Protein AF-A0A819KH17-F1 (afdb_monomer_lite)

Structure (mmCIF, N/CA/C/O backbone):
data_AF-A0A819KH17-F1
#
_entry.id   AF-A0A819KH17-F1
#
loop_
_atom_site.group_PDB
_atom_site.id
_atom_site.type_symbol
_atom_site.label_atom_id
_atom_site.label_alt_id
_atom_site.label_comp_id
_atom_site.label_asym_id
_atom_site.label_entity_id
_atom_site.label_seq_id
_atom_site.pdbx_PDB_ins_code
_atom_site.Cartn_x
_atom_site.Cartn_y
_atom_site.Cartn_z
_atom_site.occupancy
_atom_site.B_iso_or_equiv
_atom_site.auth_seq_id
_atom_site.auth_comp_id
_atom_site.auth_asym_id
_atom_site.auth_atom_id
_atom_site.pdbx_PDB_model_num
ATOM 1 N N . MET A 1 1 ? -6.397 -32.181 -34.267 1.00 46.41 1 MET A N 1
ATOM 2 C CA . MET A 1 1 ? -5.507 -32.108 -33.094 1.00 46.41 1 MET A CA 1
ATOM 3 C C . MET A 1 1 ? -4.176 -31.540 -33.545 1.00 46.41 1 MET A C 1
ATOM 5 O O . MET A 1 1 ? -3.410 -32.291 -34.118 1.00 46.41 1 MET A O 1
ATOM 9 N N . THR A 1 2 ? -3.923 -30.253 -33.321 1.00 39.16 2 THR A N 1
ATOM 10 C CA . THR A 1 2 ? -2.568 -29.689 -33.200 1.00 39.16 2 THR A CA 1
ATOM 11 C C . THR A 1 2 ? -2.681 -28.401 -32.395 1.00 39.16 2 THR A C 1
ATOM 13 O O . THR A 1 2 ? -3.554 -27.569 -32.638 1.00 39.16 2 THR A O 1
ATOM 16 N N . SER A 1 3 ? -1.857 -28.326 -31.362 1.00 41.56 3 SER A N 1
ATOM 17 C CA . SER A 1 3 ? -1.897 -27.366 -30.269 1.00 41.56 3 SER A CA 1
ATOM 18 C C . SER A 1 3 ? -1.073 -26.114 -30.584 1.00 41.56 3 SER A C 1
ATOM 20 O O . SER A 1 3 ? -0.076 -26.210 -31.285 1.00 41.56 3 SER A O 1
ATOM 22 N N . LYS A 1 4 ? -1.530 -24.984 -30.022 1.00 55.12 4 LYS A N 1
ATOM 23 C CA . LYS A 1 4 ? -0.835 -23.742 -29.619 1.00 55.12 4 LYS A CA 1
ATOM 24 C C . LYS A 1 4 ? 0.625 -23.562 -30.049 1.00 55.12 4 LYS A C 1
ATOM 26 O O . LYS A 1 4 ? 1.427 -24.343 -29.570 1.00 55.12 4 LYS A O 1
ATOM 31 N N . GLU A 1 5 ? 0.937 -22.406 -30.653 1.00 43.12 5 GLU A N 1
ATOM 32 C CA . GLU A 1 5 ? 2.028 -21.493 -30.239 1.00 43.12 5 GLU A CA 1
ATOM 33 C C . GLU A 1 5 ? 1.622 -20.044 -30.597 1.00 43.12 5 GLU A C 1
ATOM 35 O O . GLU A 1 5 ? 1.640 -19.653 -31.761 1.00 43.12 5 GLU A O 1
ATOM 40 N N . ASN A 1 6 ? 1.183 -19.248 -29.611 1.00 45.53 6 ASN A N 1
ATOM 41 C CA . ASN A 1 6 ? 0.982 -17.804 -29.795 1.00 45.53 6 ASN A CA 1
ATOM 42 C C . ASN A 1 6 ? 2.355 -17.133 -29.706 1.00 45.53 6 ASN A C 1
ATOM 44 O O . ASN A 1 6 ? 2.822 -16.804 -28.617 1.00 45.53 6 ASN A O 1
ATOM 48 N N . ILE A 1 7 ? 3.003 -16.988 -30.858 1.00 49.34 7 ILE A N 1
ATOM 49 C CA . ILE A 1 7 ? 4.280 -16.298 -31.012 1.00 49.34 7 ILE A CA 1
ATOM 50 C C . ILE A 1 7 ? 3.987 -14.797 -31.041 1.00 49.34 7 ILE A C 1
ATOM 52 O O . ILE A 1 7 ? 3.371 -14.279 -31.972 1.00 49.34 7 ILE A O 1
ATOM 56 N N . CYS A 1 8 ? 4.384 -14.101 -29.980 1.00 46.38 8 CYS A N 1
ATOM 57 C CA . CYS A 1 8 ? 4.361 -12.649 -29.900 1.00 46.38 8 CYS A CA 1
ATOM 58 C C . CYS A 1 8 ? 5.535 -12.056 -30.692 1.00 46.38 8 CYS A C 1
ATOM 60 O O . CYS A 1 8 ? 6.452 -11.507 -30.098 1.00 46.38 8 CYS A O 1
ATOM 62 N N . ASP A 1 9 ? 5.497 -12.162 -32.019 1.00 44.91 9 ASP A N 1
ATOM 63 C CA . ASP A 1 9 ? 6.446 -11.491 -32.909 1.00 44.91 9 ASP A CA 1
ATOM 64 C C . ASP A 1 9 ? 5.692 -10.863 -34.085 1.00 44.91 9 ASP A C 1
ATOM 66 O O . ASP A 1 9 ? 5.524 -11.464 -35.144 1.00 44.91 9 ASP A O 1
ATOM 70 N N . THR A 1 10 ? 5.247 -9.620 -33.918 1.00 51.44 10 THR A N 1
ATOM 71 C CA . THR A 1 10 ? 4.961 -8.747 -35.060 1.00 51.44 10 THR A CA 1
ATOM 72 C C . THR A 1 10 ? 5.608 -7.401 -34.803 1.00 51.44 10 THR A C 1
ATOM 74 O O . THR A 1 10 ? 5.000 -6.545 -34.176 1.00 51.44 10 THR A O 1
ATOM 77 N N . ASP A 1 11 ? 6.869 -7.285 -35.220 1.00 41.97 11 ASP A N 1
ATOM 78 C CA . ASP A 1 11 ? 7.417 -6.107 -35.902 1.00 41.97 11 ASP A CA 1
ATOM 79 C C . ASP A 1 11 ? 8.821 -6.445 -36.427 1.00 41.97 11 ASP A C 1
ATOM 81 O O . ASP A 1 11 ? 9.847 -6.249 -35.775 1.00 41.97 11 ASP A O 1
ATOM 85 N N . LEU A 1 12 ? 8.866 -7.002 -37.641 1.00 51.09 12 LEU A N 1
ATOM 86 C CA . LEU A 1 12 ? 10.106 -7.259 -38.367 1.00 51.09 12 LEU A CA 1
ATOM 87 C C . LEU A 1 12 ? 10.471 -6.016 -39.198 1.00 51.09 12 LEU A C 1
ATOM 89 O O . LEU A 1 12 ? 10.200 -5.950 -40.395 1.00 51.09 12 LEU A O 1
ATOM 93 N N . SER A 1 13 ? 11.100 -5.025 -38.562 1.00 39.84 13 SER A N 1
ATOM 94 C CA . SER A 1 13 ? 11.816 -3.946 -39.256 1.00 39.84 13 SER A CA 1
ATOM 95 C C . SER A 1 13 ? 13.317 -4.246 -39.262 1.00 39.84 13 SER A C 1
ATOM 97 O O . SER A 1 13 ? 14.003 -4.137 -38.251 1.00 39.84 13 SER A O 1
ATOM 99 N N . ALA A 1 14 ? 13.779 -4.665 -40.437 1.00 46.38 14 ALA A N 1
ATOM 100 C CA . ALA A 1 14 ? 15.141 -4.872 -40.925 1.00 46.38 14 ALA A CA 1
ATOM 101 C C . ALA A 1 14 ? 16.350 -4.451 -40.042 1.00 46.38 14 ALA A C 1
ATOM 103 O O . ALA A 1 14 ? 16.608 -3.279 -39.790 1.00 46.38 14 ALA A O 1
ATOM 1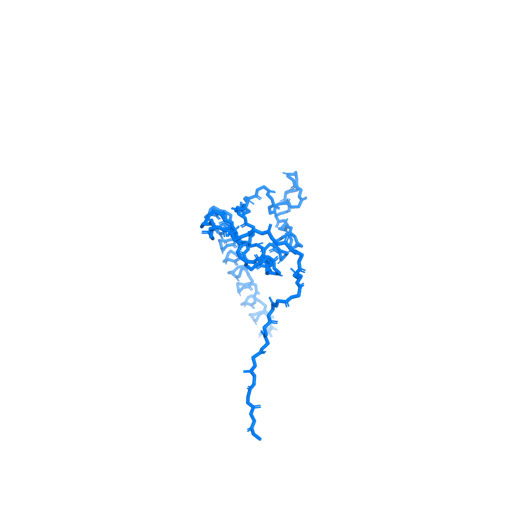04 N N . THR A 1 15 ? 17.206 -5.454 -39.802 1.00 44.81 15 THR A N 1
ATOM 105 C CA . THR A 1 15 ? 18.682 -5.387 -39.721 1.00 44.81 15 THR A CA 1
ATOM 106 C C . THR A 1 15 ? 19.324 -4.692 -38.514 1.00 44.81 15 THR A C 1
ATOM 108 O O . THR A 1 15 ? 19.830 -3.581 -38.592 1.00 44.81 15 THR A O 1
ATOM 111 N N . THR A 1 16 ? 19.477 -5.433 -37.417 1.00 45.91 16 THR A N 1
ATOM 112 C CA . THR A 1 16 ? 20.782 -5.783 -36.813 1.00 45.91 16 THR A CA 1
ATOM 113 C C . THR A 1 16 ? 20.526 -6.735 -35.652 1.00 45.91 16 THR A C 1
ATOM 115 O O . THR A 1 16 ? 19.672 -6.502 -34.804 1.00 45.91 16 THR A O 1
ATOM 118 N N . LYS A 1 17 ? 21.269 -7.841 -35.615 1.00 56.00 17 LYS A N 1
ATOM 119 C CA . LYS A 1 17 ? 21.295 -8.796 -34.506 1.00 56.00 17 LYS A CA 1
ATOM 120 C C . LYS A 1 17 ? 21.913 -8.096 -33.287 1.00 56.00 17 LYS A C 1
ATOM 122 O O . LYS A 1 17 ? 23.108 -8.240 -33.029 1.00 56.00 17 LYS A O 1
ATOM 127 N N . LEU A 1 18 ? 21.137 -7.270 -32.589 1.00 56.19 18 LEU A N 1
ATOM 128 C CA . LEU A 1 18 ? 21.524 -6.712 -31.301 1.00 56.19 18 LEU A CA 1
ATOM 129 C C . LEU A 1 18 ? 21.695 -7.904 -30.366 1.00 56.19 18 LEU A C 1
ATOM 131 O O . LEU A 1 18 ? 20.724 -8.559 -30.004 1.00 56.19 18 LEU A O 1
ATOM 135 N N . LYS A 1 19 ? 22.957 -8.230 -30.056 1.00 61.12 19 LYS A N 1
ATOM 136 C CA . LYS A 1 19 ? 23.345 -9.112 -28.949 1.00 61.12 19 LYS A CA 1
ATOM 137 C C . LYS A 1 19 ? 22.367 -8.845 -27.813 1.00 61.12 19 LYS A C 1
ATOM 139 O O . LYS A 1 19 ? 22.363 -7.710 -27.348 1.00 61.12 19 LYS A O 1
ATOM 144 N N . ASN A 1 20 ? 21.534 -9.822 -27.447 1.00 59.28 20 ASN A N 1
ATOM 145 C CA . ASN A 1 20 ? 20.493 -9.664 -26.434 1.00 59.28 20 ASN A CA 1
ATOM 146 C C . ASN A 1 20 ? 21.123 -9.028 -25.191 1.00 59.28 20 ASN A C 1
ATOM 148 O O . ASN A 1 20 ? 21.810 -9.693 -24.415 1.00 59.28 20 ASN A O 1
ATOM 152 N N . SER A 1 21 ? 20.976 -7.712 -25.068 1.00 64.00 21 SER A N 1
ATOM 153 C CA . SER A 1 21 ? 21.520 -6.963 -23.955 1.00 64.00 21 SER A CA 1
ATOM 154 C C . SER A 1 21 ? 20.658 -7.355 -22.776 1.00 64.00 21 SER A C 1
ATOM 156 O O . SER A 1 21 ? 19.470 -7.053 -22.759 1.00 64.00 21 SER A O 1
ATOM 158 N N . THR A 1 22 ? 21.232 -8.024 -21.779 1.00 69.62 22 THR A N 1
ATOM 159 C CA . THR A 1 22 ? 20.517 -8.363 -20.538 1.00 69.62 22 THR A CA 1
ATOM 160 C C . THR A 1 22 ? 20.081 -7.126 -19.750 1.00 69.62 22 THR A C 1
ATOM 162 O O . THR A 1 22 ? 19.399 -7.256 -18.740 1.00 69.62 22 THR A O 1
ATOM 165 N N . LYS A 1 23 ? 20.463 -5.925 -20.204 1.00 74.38 23 LYS A N 1
ATOM 166 C CA . LYS A 1 23 ? 20.002 -4.652 -19.653 1.00 74.38 23 LYS A CA 1
ATOM 167 C C . LYS A 1 23 ? 18.586 -4.286 -20.098 1.00 74.38 23 LYS A C 1
ATOM 169 O O . LYS A 1 23 ? 17.954 -3.486 -19.421 1.00 74.38 23 LYS A O 1
ATOM 174 N N . GLU A 1 24 ? 18.100 -4.823 -21.217 1.00 82.38 24 GLU A N 1
ATOM 175 C CA . GLU A 1 24 ? 16.803 -4.443 -21.781 1.00 82.38 24 GLU A CA 1
ATOM 176 C C . GLU A 1 24 ? 15.778 -5.567 -21.658 1.00 82.38 24 GLU A C 1
ATOM 178 O O . GLU A 1 24 ? 16.043 -6.735 -21.952 1.00 82.38 24 GLU A O 1
ATOM 183 N N . ARG A 1 25 ? 14.570 -5.197 -21.232 1.00 84.62 25 ARG A N 1
ATOM 184 C CA . ARG A 1 25 ? 13.451 -6.124 -21.095 1.00 84.62 25 ARG A CA 1
ATOM 185 C C . ARG A 1 25 ? 12.952 -6.567 -22.473 1.00 84.62 25 ARG A C 1
ATOM 187 O O . ARG A 1 25 ? 12.596 -5.741 -23.312 1.00 84.62 25 ARG A O 1
ATOM 194 N N . VAL A 1 26 ? 12.876 -7.883 -22.671 1.00 87.94 26 VAL A N 1
ATOM 195 C CA . VAL A 1 26 ? 12.409 -8.505 -23.923 1.00 87.94 26 VAL 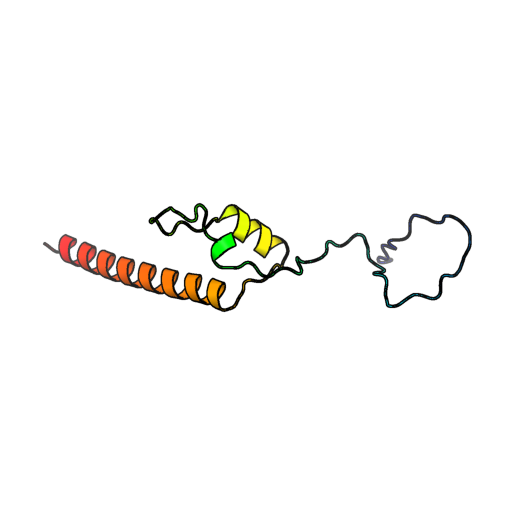A CA 1
ATOM 196 C C . VAL A 1 26 ? 10.886 -8.387 -24.066 1.00 87.94 26 VAL A C 1
ATOM 198 O O . VAL A 1 26 ? 10.387 -7.927 -25.088 1.00 87.94 26 VAL A O 1
ATOM 201 N N . CYS A 1 27 ? 10.134 -8.732 -23.018 1.00 84.75 27 CYS A N 1
ATOM 202 C CA . CYS A 1 27 ? 8.670 -8.689 -23.032 1.00 84.75 27 CYS A CA 1
ATOM 203 C C . CYS A 1 27 ? 8.154 -7.309 -22.606 1.00 84.75 27 CYS A C 1
ATOM 205 O O . CYS A 1 27 ? 7.862 -7.093 -21.427 1.00 84.75 27 CYS A O 1
ATOM 207 N N . LYS A 1 28 ? 8.049 -6.384 -23.565 1.00 86.25 28 LYS A N 1
ATOM 208 C CA . LYS A 1 28 ? 7.600 -4.995 -23.342 1.00 86.25 28 LYS A CA 1
ATOM 209 C C . LYS A 1 28 ? 6.080 -4.839 -23.195 1.00 86.25 28 LYS A C 1
ATOM 211 O O . LYS A 1 28 ? 5.618 -3.792 -22.765 1.00 86.25 28 LYS A O 1
ATOM 216 N N . THR A 1 29 ? 5.304 -5.862 -23.549 1.00 91.62 29 THR A N 1
ATOM 217 C CA . THR A 1 29 ? 3.830 -5.842 -23.495 1.00 91.62 29 THR A CA 1
ATOM 218 C C . THR A 1 29 ? 3.268 -6.004 -22.085 1.00 91.62 29 THR A C 1
ATOM 220 O O . THR A 1 29 ? 2.116 -5.659 -21.840 1.00 91.62 29 THR A O 1
ATOM 223 N N . VAL A 1 30 ? 4.065 -6.538 -21.159 1.00 90.25 30 VAL A N 1
ATOM 224 C CA . VAL A 1 30 ? 3.665 -6.745 -19.767 1.00 90.25 30 VAL A CA 1
ATOM 225 C C . VAL A 1 30 ? 4.074 -5.523 -18.955 1.00 90.25 30 VAL A C 1
ATOM 227 O O . VAL A 1 30 ? 5.247 -5.147 -18.962 1.00 90.25 30 VAL A O 1
ATOM 230 N N . SER A 1 31 ? 3.119 -4.938 -18.236 1.00 89.94 31 SER A N 1
ATOM 231 C CA . SER A 1 31 ? 3.350 -3.782 -17.373 1.00 89.94 31 SER A CA 1
ATOM 232 C C . SER A 1 31 ? 4.396 -4.064 -16.293 1.00 89.94 31 SER A C 1
ATOM 234 O O . SER A 1 31 ? 4.553 -5.191 -15.816 1.00 89.94 31 SER A O 1
ATOM 236 N N . GLU A 1 32 ? 5.141 -3.025 -15.927 1.00 91.69 32 GLU A N 1
ATOM 237 C CA . GLU A 1 32 ? 6.088 -3.079 -14.819 1.00 91.69 32 GLU A CA 1
ATOM 238 C C . GLU A 1 32 ? 5.378 -2.828 -13.493 1.00 91.69 32 GLU A C 1
ATOM 240 O O . GLU A 1 32 ? 4.571 -1.896 -13.413 1.00 91.69 32 GLU A O 1
ATOM 245 N N . PRO A 1 33 ? 5.675 -3.626 -12.453 1.00 94.62 33 PRO A N 1
ATOM 246 C CA . PRO A 1 33 ? 5.225 -3.289 -11.119 1.00 94.62 33 PRO A CA 1
ATOM 247 C C . PRO A 1 33 ? 5.885 -1.973 -10.671 1.00 94.62 33 PRO A C 1
ATOM 249 O O . PRO A 1 33 ? 7.038 -1.705 -11.032 1.00 94.62 33 PRO A O 1
ATOM 252 N N . PRO A 1 34 ? 5.198 -1.142 -9.870 1.00 95.62 34 PRO A N 1
ATOM 253 C CA . PRO A 1 34 ? 5.772 0.072 -9.318 1.00 95.62 34 PRO A CA 1
ATOM 254 C C . PRO A 1 34 ? 7.023 -0.237 -8.490 1.00 95.62 34 PRO A C 1
ATOM 256 O O . PRO A 1 34 ? 6.979 -1.020 -7.542 1.00 95.62 34 PRO A O 1
ATOM 259 N N . ALA A 1 35 ? 8.137 0.421 -8.814 1.00 94.94 35 ALA A N 1
ATOM 260 C CA . ALA A 1 35 ? 9.365 0.324 -8.023 1.00 94.94 35 ALA A CA 1
ATOM 261 C C . ALA A 1 35 ? 9.254 1.055 -6.670 1.00 94.94 35 ALA A C 1
ATOM 263 O O . ALA A 1 35 ? 9.979 0.745 -5.728 1.00 94.94 35 ALA A O 1
ATOM 264 N N . HIS A 1 36 ? 8.352 2.035 -6.583 1.00 95.31 36 HIS A N 1
ATOM 265 C CA . HIS A 1 36 ? 8.123 2.830 -5.385 1.00 95.31 36 HIS A CA 1
ATOM 266 C C . HIS A 1 36 ? 7.304 2.058 -4.346 1.00 95.31 36 HIS A C 1
ATOM 268 O O . HIS A 1 36 ? 6.290 1.435 -4.672 1.00 95.31 36 HIS A O 1
ATOM 274 N N . HIS A 1 37 ? 7.717 2.141 -3.083 1.00 96.94 37 HIS A N 1
ATOM 275 C CA . HIS A 1 37 ? 6.934 1.630 -1.968 1.00 96.94 37 HIS A CA 1
ATOM 276 C C . HIS A 1 37 ? 6.063 2.755 -1.413 1.00 96.94 37 HIS A C 1
ATOM 278 O O . HIS A 1 37 ? 6.604 3.780 -1.026 1.00 96.94 37 HIS A O 1
ATOM 284 N N . LEU A 1 38 ? 4.743 2.567 -1.352 1.00 94.88 38 LEU A N 1
ATOM 285 C CA . LEU A 1 38 ? 3.853 3.574 -0.769 1.00 94.88 38 LEU A CA 1
ATOM 286 C C . LEU A 1 38 ? 4.167 3.782 0.713 1.00 94.88 38 LEU A C 1
ATOM 288 O O . LEU A 1 38 ? 4.204 2.818 1.492 1.00 94.88 38 LEU A O 1
ATOM 292 N N . ASP A 1 39 ? 4.337 5.045 1.079 1.00 94.38 39 ASP A N 1
ATOM 293 C CA . ASP A 1 39 ? 4.605 5.494 2.434 1.00 94.38 39 ASP A CA 1
ATOM 294 C C . ASP A 1 39 ? 3.336 5.949 3.156 1.00 94.38 39 ASP A C 1
ATOM 296 O O . ASP A 1 39 ? 2.235 5.990 2.606 1.00 94.38 39 ASP A O 1
ATOM 300 N N . ILE A 1 40 ? 3.475 6.266 4.445 1.00 90.19 40 ILE A N 1
ATOM 301 C CA . ILE A 1 40 ? 2.352 6.737 5.265 1.00 90.19 40 ILE A CA 1
ATOM 302 C C . ILE A 1 40 ? 1.747 8.008 4.661 1.00 90.19 40 ILE A C 1
ATOM 304 O O . ILE A 1 40 ? 0.528 8.133 4.628 1.00 90.19 40 ILE A O 1
ATOM 308 N N . GLU A 1 41 ? 2.580 8.921 4.165 1.00 89.12 41 GLU A N 1
ATOM 309 C CA . GLU A 1 41 ? 2.133 10.188 3.580 1.00 89.12 41 GLU A CA 1
ATOM 310 C C . GLU A 1 41 ? 1.266 9.968 2.335 1.00 89.12 41 GLU A C 1
ATOM 312 O O . GLU A 1 41 ? 0.202 10.574 2.231 1.00 89.12 41 GLU A O 1
ATOM 317 N N . ASP A 1 42 ? 1.643 9.027 1.463 1.00 88.44 42 ASP A N 1
ATOM 318 C CA . ASP A 1 42 ? 0.870 8.691 0.259 1.00 88.44 42 ASP A CA 1
ATOM 319 C C . ASP A 1 42 ? -0.502 8.084 0.586 1.00 88.44 42 ASP A C 1
ATOM 321 O O . ASP A 1 42 ? -1.462 8.187 -0.183 1.00 88.44 42 ASP A O 1
ATOM 325 N N . LEU A 1 43 ? -0.596 7.411 1.735 1.00 85.81 43 LEU A N 1
ATOM 326 C CA . LEU A 1 43 ? -1.821 6.772 2.195 1.00 85.81 43 LEU A CA 1
ATOM 327 C C . LEU A 1 43 ? -2.785 7.743 2.868 1.00 85.81 43 LEU A C 1
ATOM 329 O O . LEU A 1 43 ? -3.949 7.384 3.032 1.00 85.81 43 LEU A O 1
ATOM 333 N N . LEU A 1 44 ? -2.357 8.932 3.291 1.00 83.19 44 LEU A N 1
ATOM 334 C CA . LEU A 1 44 ? -3.253 9.907 3.909 1.00 83.19 44 LEU A CA 1
ATOM 335 C C . LEU A 1 44 ? -3.910 10.764 2.823 1.00 83.19 44 LEU A C 1
ATOM 337 O O . LEU A 1 44 ? -3.235 11.445 2.061 1.00 83.19 44 LEU A O 1
ATOM 341 N N . SER A 1 45 ? -5.247 10.779 2.770 1.00 73.94 45 SER A N 1
ATOM 342 C CA . SER A 1 45 ? -5.973 11.615 1.798 1.00 73.94 45 SER A CA 1
ATOM 343 C C . SER A 1 45 ? -5.717 13.113 1.984 1.00 73.94 45 SER A C 1
ATOM 345 O O . SER A 1 45 ? -5.734 13.851 1.008 1.00 73.94 45 SER A O 1
ATOM 347 N N . ASN A 1 46 ? -5.490 13.555 3.223 1.00 73.00 46 ASN A N 1
ATOM 348 C CA . ASN A 1 46 ? -5.114 14.924 3.559 1.00 73.00 46 ASN A CA 1
ATOM 349 C C . ASN A 1 46 ? -4.120 14.890 4.732 1.00 73.00 46 ASN A C 1
ATOM 351 O O . ASN A 1 46 ? -4.449 14.311 5.770 1.00 73.00 46 ASN A O 1
ATOM 355 N N . PRO A 1 47 ? -2.958 15.562 4.639 1.00 64.50 47 PRO A N 1
ATOM 356 C CA . PRO A 1 47 ? -1.983 15.629 5.734 1.00 64.50 47 PRO A CA 1
ATOM 357 C C . PRO A 1 47 ? -2.532 16.303 7.001 1.00 64.50 47 PRO A C 1
ATOM 359 O O . PRO A 1 47 ? -2.012 16.107 8.095 1.00 64.50 47 PRO A O 1
ATOM 362 N N . SER A 1 48 ? -3.569 17.133 6.846 1.00 64.38 48 SER A N 1
ATOM 363 C CA . SER A 1 48 ? -4.183 17.923 7.920 1.00 64.38 48 SER A CA 1
ATOM 364 C C . SER A 1 48 ? -5.457 17.305 8.498 1.00 64.38 48 SER A C 1
ATOM 366 O O . SER A 1 48 ? -5.964 17.799 9.507 1.00 64.38 48 SER A O 1
ATOM 368 N N . ASP A 1 49 ? -5.993 16.247 7.883 1.00 58.34 49 ASP A N 1
ATOM 369 C CA . ASP A 1 49 ? -7.215 15.627 8.381 1.00 58.34 49 ASP A CA 1
ATOM 370 C C . ASP A 1 49 ? -6.897 14.750 9.591 1.00 58.34 49 ASP A C 1
ATOM 372 O O . ASP A 1 49 ? -6.305 13.680 9.498 1.00 58.34 49 ASP A O 1
ATOM 376 N N . SER A 1 50 ? -7.385 15.181 10.752 1.00 55.12 50 SER A N 1
ATOM 377 C CA . SER A 1 50 ? -7.381 14.416 12.008 1.00 55.12 50 SER A CA 1
ATOM 378 C C . SER A 1 50 ? -8.222 13.136 11.950 1.00 55.12 50 SER A C 1
ATOM 380 O O . SER A 1 50 ? -8.206 12.318 12.871 1.00 55.12 50 SER A O 1
ATOM 382 N N . LYS A 1 51 ? -8.995 12.964 10.876 1.00 61.75 51 LYS A N 1
ATOM 383 C CA . LYS A 1 51 ? -9.782 11.773 10.596 1.00 61.75 51 LYS A CA 1
ATOM 384 C C . LYS A 1 51 ? -8.903 10.878 9.732 1.00 61.75 51 LYS A C 1
ATOM 386 O O . LYS A 1 51 ? -8.793 11.150 8.545 1.00 61.75 51 LYS A O 1
ATOM 391 N N . ASP A 1 52 ? -8.306 9.849 10.341 1.00 63.44 52 ASP A N 1
ATOM 392 C CA . ASP A 1 52 ? -7.468 8.801 9.725 1.00 63.44 52 ASP A CA 1
ATOM 393 C C . ASP A 1 52 ? -8.188 8.075 8.566 1.00 63.44 52 ASP A C 1
ATOM 395 O O . ASP A 1 52 ? -8.571 6.907 8.653 1.00 63.44 52 ASP A O 1
ATOM 399 N N . LYS A 1 53 ? -8.449 8.786 7.473 1.00 72.25 53 LYS A N 1
ATOM 400 C CA . LYS A 1 53 ? -9.029 8.257 6.251 1.00 72.25 53 LYS A CA 1
ATOM 401 C C . LYS A 1 53 ? -7.877 7.933 5.320 1.00 72.25 53 LYS A C 1
ATOM 403 O O . LYS A 1 53 ? -7.222 8.827 4.789 1.00 72.25 53 LYS A O 1
ATOM 408 N N . SER A 1 54 ? -7.643 6.638 5.154 1.00 78.56 54 SER A N 1
ATOM 409 C CA . SER A 1 54 ? -6.735 6.141 4.134 1.00 78.56 54 SER A CA 1
ATOM 410 C C . SER A 1 54 ? -7.275 6.476 2.745 1.00 78.56 54 SER A C 1
ATOM 412 O O . SER A 1 54 ? -8.465 6.271 2.481 1.00 78.56 54 SER A O 1
ATOM 414 N N . ASN A 1 55 ? -6.397 6.907 1.850 1.00 86.81 55 ASN A N 1
ATOM 415 C CA . ASN A 1 55 ? -6.678 7.069 0.436 1.00 86.81 55 ASN A CA 1
ATOM 416 C C . ASN A 1 55 ? -6.814 5.686 -0.224 1.00 86.81 55 ASN A C 1
ATOM 418 O O . ASN A 1 55 ? -5.842 5.084 -0.682 1.00 86.81 55 ASN A O 1
ATOM 422 N N . LEU A 1 56 ? -8.038 5.152 -0.199 1.00 90.12 56 LEU A N 1
ATOM 423 C CA . LEU A 1 56 ? -8.346 3.807 -0.690 1.00 90.12 56 LEU A CA 1
ATOM 424 C C . LEU A 1 56 ? -8.133 3.669 -2.197 1.00 90.12 56 LEU A C 1
ATOM 426 O O . LEU A 1 56 ? -7.749 2.590 -2.641 1.00 90.12 56 LEU A O 1
ATOM 430 N N . ASP A 1 57 ? -8.340 4.737 -2.964 1.00 91.19 57 ASP A N 1
ATOM 431 C CA . ASP A 1 57 ? -8.197 4.704 -4.419 1.00 91.19 57 ASP A CA 1
ATOM 432 C C . ASP A 1 57 ? -6.727 4.496 -4.804 1.00 91.19 57 ASP A C 1
ATOM 434 O O . ASP A 1 57 ? -6.405 3.584 -5.568 1.00 91.19 57 ASP A O 1
ATOM 438 N N . VAL A 1 58 ? -5.822 5.258 -4.176 1.00 92.12 58 VAL A N 1
ATOM 439 C CA . VAL A 1 58 ? -4.368 5.118 -4.362 1.00 92.12 58 VAL A CA 1
ATOM 440 C C . VAL A 1 58 ? -3.890 3.737 -3.920 1.00 92.12 58 VAL A C 1
ATOM 442 O O . VAL A 1 58 ? -3.176 3.063 -4.663 1.00 92.12 58 VAL A O 1
ATOM 445 N N . LEU A 1 59 ? -4.318 3.277 -2.741 1.00 93.12 59 LEU A N 1
ATOM 446 C CA . LEU A 1 59 ? -3.922 1.967 -2.227 1.00 93.12 59 LEU A CA 1
ATOM 447 C C . LEU A 1 59 ? -4.401 0.825 -3.137 1.00 93.12 59 LEU A C 1
ATOM 449 O O . LEU A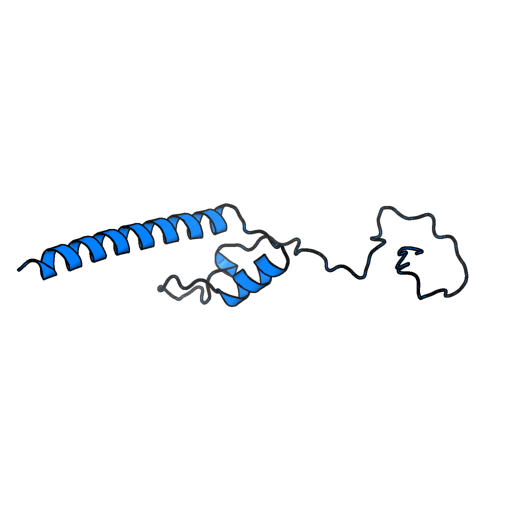 1 59 ? -3.644 -0.105 -3.409 1.00 93.12 59 LEU A O 1
ATOM 453 N N . THR A 1 60 ? -5.639 0.900 -3.631 1.00 94.56 60 THR A N 1
ATOM 454 C CA . THR A 1 60 ? -6.219 -0.126 -4.511 1.00 94.56 60 THR A CA 1
ATOM 455 C C . THR A 1 60 ? -5.485 -0.177 -5.841 1.00 94.56 60 THR A C 1
ATOM 457 O O . THR A 1 60 ? -5.096 -1.257 -6.284 1.00 94.56 60 THR A O 1
ATOM 460 N N . GLN A 1 61 ? -5.252 0.982 -6.459 1.00 95.00 61 GLN A N 1
ATOM 461 C CA . GLN A 1 61 ? -4.509 1.066 -7.711 1.00 95.00 61 GLN A CA 1
ATOM 4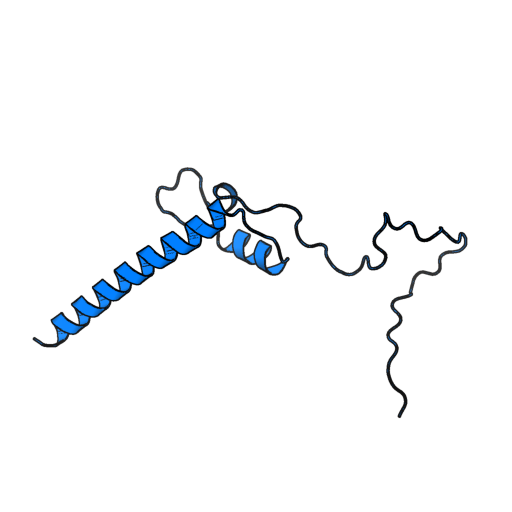62 C C . GLN A 1 61 ? -3.087 0.515 -7.557 1.00 95.00 61 GLN A C 1
ATOM 464 O O . GLN A 1 61 ? -2.620 -0.225 -8.420 1.00 95.00 61 GLN A O 1
ATOM 469 N N . HIS A 1 62 ? -2.409 0.834 -6.454 1.00 95.88 62 HIS A N 1
ATOM 470 C CA . HIS A 1 62 ? -1.042 0.376 -6.216 1.00 95.88 62 HIS A CA 1
ATOM 471 C C . HIS A 1 62 ? -0.962 -1.135 -6.008 1.00 95.88 62 HIS A C 1
ATOM 473 O O . HIS A 1 62 ? -0.123 -1.785 -6.623 1.00 95.88 62 HIS A O 1
ATOM 479 N N . ILE A 1 63 ? -1.868 -1.716 -5.213 1.00 95.62 63 ILE A N 1
ATOM 480 C CA . ILE A 1 63 ? -1.931 -3.173 -5.005 1.00 95.62 63 ILE A CA 1
ATOM 481 C C . ILE A 1 63 ? -2.284 -3.903 -6.308 1.00 95.62 63 ILE A C 1
ATOM 483 O O . ILE A 1 63 ? -1.724 -4.964 -6.575 1.00 95.62 63 ILE A O 1
ATOM 487 N N . LEU A 1 64 ? -3.175 -3.343 -7.135 1.00 96.50 64 LEU A N 1
ATOM 488 C CA . LEU A 1 64 ? -3.541 -3.922 -8.432 1.00 96.50 64 LEU A CA 1
ATOM 489 C C . LEU A 1 64 ? -2.333 -4.045 -9.371 1.00 96.50 64 LEU A C 1
ATOM 491 O O . LEU A 1 64 ? -2.237 -5.012 -10.121 1.00 96.50 64 LEU A O 1
ATOM 495 N N . LEU A 1 65 ? -1.412 -3.082 -9.310 1.00 95.81 65 LEU A N 1
ATOM 496 C CA . LEU A 1 65 ? -0.163 -3.084 -10.071 1.00 95.81 65 LEU A CA 1
ATOM 497 C C . LEU A 1 65 ? 0.970 -3.852 -9.366 1.00 95.81 65 LEU A C 1
ATOM 499 O O . LEU A 1 65 ? 2.126 -3.717 -9.751 1.00 95.81 65 LEU A O 1
ATOM 503 N N . GLU A 1 66 ? 0.663 -4.644 -8.334 1.00 96.25 66 GLU A N 1
ATOM 504 C CA . GLU A 1 66 ? 1.636 -5.396 -7.525 1.00 96.25 66 GLU A CA 1
ATOM 505 C C . GLU A 1 66 ? 2.643 -4.511 -6.760 1.00 96.25 66 GLU A C 1
ATOM 507 O O . GLU A 1 66 ? 3.712 -4.962 -6.336 1.00 96.25 66 GLU A O 1
ATOM 512 N N . GLY A 1 67 ? 2.299 -3.241 -6.552 1.00 95.69 67 GLY A N 1
ATOM 513 C CA . GLY A 1 67 ? 3.085 -2.297 -5.777 1.00 95.69 67 GLY A CA 1
ATOM 514 C C . GLY A 1 67 ? 3.125 -2.657 -4.289 1.00 95.69 67 GLY A C 1
ATOM 515 O O . GLY A 1 67 ? 2.191 -3.231 -3.722 1.00 95.69 67 GLY A O 1
ATOM 516 N N . ARG A 1 68 ? 4.235 -2.312 -3.629 1.00 96.81 68 ARG A N 1
ATOM 517 C CA . ARG A 1 68 ? 4.467 -2.609 -2.206 1.00 96.81 68 ARG A CA 1
ATOM 518 C C . ARG A 1 68 ? 4.282 -1.379 -1.328 1.00 96.81 68 ARG A C 1
ATOM 520 O O . ARG A 1 68 ? 4.306 -0.248 -1.803 1.00 96.81 68 ARG A O 1
ATOM 527 N N . LEU A 1 69 ? 4.107 -1.626 -0.037 1.00 96.56 69 LEU A N 1
ATOM 528 C CA . LEU A 1 69 ? 4.070 -0.615 1.017 1.00 96.56 69 LEU A CA 1
ATOM 529 C C . LEU A 1 69 ? 5.403 -0.634 1.764 1.00 96.56 69 LEU A C 1
ATOM 531 O O . LEU A 1 69 ? 6.074 -1.673 1.815 1.00 96.56 69 LEU A O 1
ATOM 535 N N . THR A 1 70 ? 5.769 0.470 2.404 1.00 97.25 70 THR A N 1
ATOM 536 C CA . THR A 1 70 ? 6.816 0.418 3.427 1.00 97.25 70 THR A CA 1
ATOM 537 C C . THR A 1 70 ? 6.327 -0.321 4.669 1.00 97.25 70 THR A C 1
ATOM 539 O O . THR A 1 70 ? 5.127 -0.425 4.938 1.00 97.25 70 THR A O 1
ATOM 542 N N . GLU A 1 71 ? 7.261 -0.886 5.439 1.00 96.69 71 GLU A N 1
ATOM 543 C CA . GLU A 1 71 ? 6.925 -1.671 6.634 1.00 96.69 71 GLU A CA 1
ATOM 544 C C . GLU A 1 71 ? 6.092 -0.852 7.628 1.00 96.69 71 GLU A C 1
ATOM 546 O O . GLU A 1 71 ? 5.110 -1.345 8.182 1.00 96.69 71 GLU A O 1
ATOM 551 N N . GLN A 1 72 ? 6.444 0.422 7.811 1.00 95.06 72 GLN A N 1
ATOM 552 C CA . GLN A 1 72 ? 5.738 1.330 8.712 1.00 95.06 72 GLN A CA 1
ATOM 553 C C . GLN A 1 72 ? 4.297 1.581 8.250 1.00 95.06 72 GLN A C 1
ATOM 555 O O . GLN A 1 72 ? 3.370 1.510 9.061 1.00 95.06 72 GLN A O 1
ATOM 560 N N . ALA A 1 73 ? 4.101 1.813 6.949 1.00 93.12 73 ALA A N 1
ATOM 561 C CA . ALA A 1 73 ? 2.788 1.981 6.341 1.00 93.12 73 ALA A CA 1
ATOM 562 C C . ALA A 1 73 ? 1.924 0.717 6.499 1.00 93.12 73 ALA A C 1
ATOM 564 O O . ALA A 1 73 ? 0.798 0.784 7.001 1.00 93.12 73 ALA A O 1
ATOM 565 N N . ALA A 1 74 ? 2.477 -0.455 6.173 1.00 95.12 74 ALA A N 1
ATOM 566 C CA . ALA A 1 74 ? 1.795 -1.738 6.327 1.00 95.12 74 ALA A CA 1
ATOM 567 C C . ALA A 1 74 ? 1.417 -2.019 7.791 1.00 95.12 74 ALA A C 1
ATOM 569 O O . ALA A 1 74 ? 0.276 -2.378 8.098 1.00 95.12 74 ALA A O 1
ATOM 570 N N . ARG A 1 75 ? 2.354 -1.793 8.717 1.00 95.56 75 ARG A N 1
ATOM 571 C CA . ARG A 1 75 ? 2.134 -1.961 10.155 1.00 95.56 75 ARG A CA 1
ATOM 572 C C . ARG A 1 75 ? 1.024 -1.046 10.665 1.00 95.56 75 ARG A C 1
ATOM 574 O O . ARG A 1 75 ? 0.162 -1.511 11.412 1.00 95.56 75 ARG A O 1
ATOM 581 N N . ARG A 1 76 ? 0.995 0.222 10.237 1.00 91.62 76 ARG A N 1
ATOM 582 C CA . ARG A 1 76 ? -0.057 1.180 10.614 1.00 91.62 76 ARG A CA 1
ATOM 583 C C . ARG A 1 76 ? -1.440 0.670 10.215 1.00 91.62 76 ARG A C 1
ATOM 585 O O . ARG A 1 76 ? -2.354 0.718 11.041 1.00 91.62 76 ARG A O 1
ATOM 592 N N . ILE A 1 77 ? -1.596 0.159 8.992 1.00 91.69 77 ILE A N 1
ATOM 593 C CA . ILE A 1 77 ? -2.867 -0.400 8.501 1.00 91.69 77 ILE A CA 1
ATOM 594 C C . ILE A 1 77 ? -3.313 -1.573 9.384 1.00 91.69 77 ILE A C 1
ATOM 596 O O . ILE A 1 77 ? -4.448 -1.585 9.863 1.00 91.69 77 ILE A O 1
ATOM 600 N N . ILE A 1 78 ? -2.416 -2.524 9.661 1.00 94.25 78 ILE A N 1
ATOM 601 C CA . ILE A 1 78 ? -2.722 -3.721 10.460 1.00 94.25 78 ILE A CA 1
ATOM 602 C C . ILE A 1 78 ? -3.116 -3.348 11.893 1.00 94.25 78 ILE A C 1
ATOM 604 O O . ILE A 1 78 ? -4.132 -3.819 12.409 1.00 94.25 78 ILE A O 1
ATOM 608 N N . GLU A 1 79 ? -2.341 -2.483 12.549 1.00 94.19 79 GLU A N 1
ATOM 609 C CA . GLU A 1 79 ? -2.625 -2.057 13.921 1.00 94.19 79 GLU A CA 1
ATOM 610 C C . GLU A 1 79 ? -3.935 -1.267 14.013 1.00 94.19 79 GLU A C 1
ATOM 612 O O . GLU A 1 79 ? -4.705 -1.450 14.960 1.00 94.19 79 GLU A O 1
ATOM 617 N N . THR A 1 80 ? -4.222 -0.427 13.018 1.00 90.31 80 THR A N 1
ATOM 618 C CA . THR A 1 80 ? -5.472 0.340 12.940 1.00 90.31 80 THR A CA 1
ATOM 619 C C . THR A 1 80 ? -6.669 -0.584 12.738 1.00 90.31 80 THR A C 1
ATOM 621 O O . THR A 1 80 ? -7.654 -0.483 13.471 1.00 90.31 80 THR A O 1
ATOM 624 N N . GLY A 1 81 ? -6.557 -1.551 11.823 1.00 89.94 81 GLY A N 1
ATOM 625 C CA . GLY A 1 81 ? -7.577 -2.574 11.597 1.00 89.94 81 GLY A CA 1
ATOM 626 C C . GLY A 1 81 ? -7.848 -3.409 12.849 1.00 89.94 81 GLY A C 1
ATOM 627 O O . GLY A 1 81 ? -9.004 -3.600 13.224 1.00 89.94 81 GLY A O 1
ATOM 628 N N . LYS A 1 82 ? -6.796 -3.823 13.568 1.00 94.88 82 LYS A N 1
ATOM 629 C CA . LYS A 1 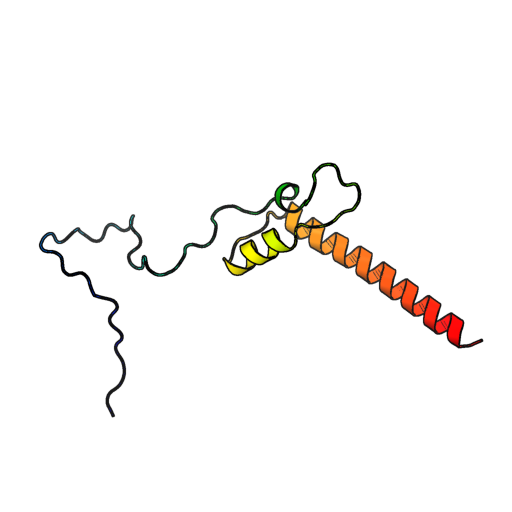82 ? -6.916 -4.561 14.836 1.00 94.88 82 LYS A CA 1
ATOM 630 C C . LYS A 1 82 ? -7.663 -3.757 15.902 1.00 94.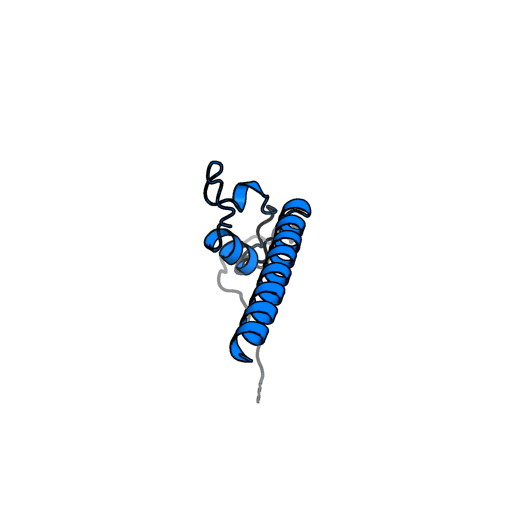88 82 LYS A C 1
ATOM 632 O O . LYS A 1 82 ? -8.565 -4.288 16.548 1.00 94.88 82 LYS A O 1
ATOM 637 N N . LYS A 1 83 ? -7.307 -2.479 16.084 1.00 91.19 83 LYS A N 1
ATOM 638 C CA . LYS A 1 83 ? -7.985 -1.579 17.034 1.00 91.19 83 LYS A CA 1
ATOM 639 C C . LYS A 1 83 ? -9.462 -1.416 16.682 1.00 91.19 83 LYS A C 1
ATOM 641 O O . LYS A 1 83 ? -10.313 -1.506 17.566 1.00 91.19 83 LYS A O 1
ATOM 646 N N . PHE A 1 84 ? -9.765 -1.214 15.399 1.00 88.50 84 PHE A N 1
ATOM 647 C CA . PHE A 1 84 ? -11.138 -1.078 14.923 1.00 88.50 84 PHE A CA 1
ATOM 648 C C . PHE A 1 84 ? -11.952 -2.358 15.145 1.00 88.50 84 PHE A C 1
ATOM 650 O O . PHE A 1 84 ? -13.052 -2.284 15.688 1.00 88.50 84 PHE A O 1
ATOM 657 N N . TYR A 1 85 ? -11.407 -3.526 14.797 1.00 89.38 85 TYR A N 1
ATOM 658 C CA . TYR A 1 85 ? -12.072 -4.816 14.994 1.00 89.38 85 TYR A CA 1
ATOM 659 C C . TYR A 1 85 ? -12.411 -5.066 16.469 1.00 89.38 85 TYR A C 1
ATOM 661 O O . TYR A 1 85 ? -13.567 -5.322 16.797 1.00 89.38 85 TYR A O 1
ATOM 669 N N . PHE A 1 86 ? -11.439 -4.887 17.370 1.00 88.12 86 PHE A N 1
ATOM 670 C CA . PHE A 1 86 ? -11.655 -5.050 18.810 1.00 88.12 86 PHE A CA 1
ATOM 671 C C . PHE A 1 86 ? -12.744 -4.108 19.338 1.00 88.12 86 PHE A C 1
ATOM 673 O O . PHE A 1 86 ? -13.606 -4.497 20.125 1.00 88.12 86 PHE A O 1
ATOM 680 N N . PHE A 1 87 ? -12.749 -2.852 18.893 1.00 86.00 87 PHE A N 1
ATOM 681 C CA . PHE A 1 87 ? -13.785 -1.899 19.280 1.00 86.00 87 PHE A CA 1
ATOM 682 C C . PHE A 1 87 ? -15.184 -2.320 18.800 1.00 86.00 87 PHE A C 1
ATOM 684 O O . PHE A 1 87 ? -16.162 -2.153 19.532 1.00 86.00 87 PHE A O 1
ATOM 691 N N . GLN A 1 88 ? -15.287 -2.888 17.598 1.00 84.69 88 GLN A N 1
ATOM 692 C CA . GLN A 1 88 ? -16.554 -3.372 17.052 1.00 84.69 88 GLN A CA 1
ATOM 693 C C . GLN A 1 88 ? -17.056 -4.626 17.763 1.00 84.69 88 GLN A C 1
ATOM 695 O O . GLN A 1 88 ? -18.241 -4.705 18.080 1.00 84.69 88 GLN A O 1
ATOM 700 N N . GLU A 1 89 ? -16.167 -5.562 18.078 1.00 85.75 89 GLU A N 1
ATOM 701 C CA . GLU A 1 89 ? -16.489 -6.756 18.859 1.00 85.75 89 GLU A CA 1
ATOM 702 C C . GLU A 1 89 ? -17.077 -6.375 20.224 1.00 85.75 89 GLU A C 1
ATOM 704 O O . GLU A 1 89 ? -18.181 -6.797 20.569 1.00 85.75 89 GLU A O 1
ATOM 709 N N . ASN A 1 90 ? -16.422 -5.458 20.944 1.00 80.75 90 ASN A N 1
ATOM 710 C CA . ASN A 1 90 ? -16.935 -4.946 22.214 1.00 80.75 90 ASN A CA 1
ATOM 711 C C . ASN A 1 90 ? -18.311 -4.291 22.062 1.00 80.75 90 ASN A C 1
ATOM 713 O O . ASN A 1 90 ? -19.195 -4.519 22.883 1.00 80.75 90 ASN A O 1
ATOM 717 N N . LYS A 1 91 ? -18.537 -3.498 21.009 1.00 84.38 91 LYS A N 1
ATOM 718 C CA . LYS A 1 91 ? -19.857 -2.907 20.743 1.00 84.38 91 LYS A CA 1
ATOM 719 C C . LYS A 1 91 ? -20.930 -3.955 20.472 1.00 84.38 91 LYS A C 1
ATOM 721 O O . LYS A 1 91 ? -22.053 -3.782 20.941 1.00 84.38 91 LYS A O 1
ATOM 726 N N . ASN A 1 92 ? -20.611 -5.002 19.719 1.00 78.75 92 ASN A N 1
ATOM 727 C CA . ASN A 1 92 ? -21.551 -6.076 19.408 1.00 78.75 92 ASN A CA 1
ATOM 728 C C . ASN A 1 92 ? -21.941 -6.837 20.679 1.00 78.75 92 ASN A C 1
ATOM 730 O O . ASN A 1 92 ? -23.132 -6.976 20.948 1.00 78.75 92 ASN A O 1
ATOM 734 N N . ILE A 1 93 ? -20.967 -7.157 21.535 1.00 77.31 93 ILE A N 1
ATOM 735 C CA . ILE A 1 93 ? -21.207 -7.755 22.857 1.00 77.31 93 ILE A CA 1
ATOM 736 C C . ILE A 1 93 ? -22.156 -6.883 23.699 1.00 77.31 93 ILE A C 1
ATOM 738 O O . ILE A 1 93 ? -23.064 -7.396 24.350 1.00 77.31 93 ILE A O 1
ATOM 742 N N . GLN A 1 94 ? -21.983 -5.555 23.695 1.00 71.31 94 GLN A N 1
ATOM 743 C CA . GLN A 1 94 ? -22.876 -4.662 24.448 1.00 71.31 94 GLN A CA 1
ATOM 744 C C . GLN A 1 94 ? -24.290 -4.584 23.859 1.00 71.31 94 GLN A C 1
ATOM 746 O O . GLN A 1 94 ? -25.249 -4.420 24.611 1.00 71.31 94 GLN A O 1
ATOM 751 N N . LYS A 1 95 ? -24.445 -4.694 22.534 1.00 76.88 95 LYS A N 1
ATOM 752 C CA . LYS A 1 95 ? -25.768 -4.734 21.891 1.00 76.88 95 LYS A CA 1
ATOM 753 C C . LYS A 1 95 ? -26.520 -6.003 22.267 1.00 76.88 95 LYS A C 1
ATOM 755 O O . LYS A 1 95 ? -27.659 -5.900 22.701 1.00 76.88 95 LYS A O 1
ATOM 760 N N . GLU A 1 96 ? -25.865 -7.158 22.176 1.00 72.75 96 GLU A N 1
ATOM 761 C CA . GLU A 1 96 ? -26.453 -8.452 22.539 1.00 72.75 96 GLU A CA 1
ATOM 762 C C . GLU A 1 96 ? -26.915 -8.471 24.000 1.00 72.75 96 GLU A C 1
ATOM 764 O O . GLU A 1 96 ? -28.047 -8.848 24.286 1.00 72.75 96 GLU A O 1
ATOM 769 N N . LYS A 1 97 ? -26.099 -7.950 24.928 1.00 71.25 97 LYS A N 1
ATOM 770 C CA . LYS A 1 97 ? -26.480 -7.815 26.346 1.00 71.25 97 LYS A CA 1
ATOM 771 C C . LYS A 1 97 ? -27.690 -6.906 26.576 1.00 71.25 97 LYS A C 1
ATOM 773 O O . LYS A 1 97 ? -28.403 -7.089 27.557 1.00 71.25 97 LYS A O 1
ATOM 778 N N . LYS A 1 98 ? -27.915 -5.923 25.700 1.00 70.88 98 LYS A N 1
ATOM 779 C CA . LYS A 1 98 ? -29.014 -4.955 25.808 1.00 70.88 98 LYS A CA 1
ATOM 780 C C . LYS A 1 98 ? -30.330 -5.471 25.215 1.00 70.88 98 LYS A C 1
ATOM 782 O O . LYS A 1 98 ? -31.363 -4.888 25.499 1.00 70.88 98 LYS A O 1
ATOM 787 N N . THR A 1 99 ? -30.300 -6.533 24.408 1.00 66.38 99 THR A N 1
ATOM 788 C CA . THR A 1 99 ? -31.500 -7.166 23.824 1.00 66.38 99 THR A CA 1
ATOM 789 C C . THR A 1 99 ? -32.126 -8.219 24.748 1.00 66.38 99 THR A C 1
ATOM 791 O O . THR A 1 99 ? -33.237 -8.669 24.497 1.00 66.38 99 THR A O 1
ATOM 794 N N . ILE A 1 100 ? -31.426 -8.624 25.813 1.00 62.12 100 ILE A N 1
ATOM 795 C CA . ILE A 1 100 ? -31.863 -9.690 26.734 1.00 62.12 100 ILE A CA 1
ATOM 796 C C . ILE A 1 100 ? -32.767 -9.153 27.873 1.00 62.12 100 ILE A C 1
ATOM 798 O O . ILE A 1 100 ? -33.338 -9.941 28.622 1.00 62.12 100 ILE A O 1
ATOM 802 N N . TYR A 1 101 ? -32.954 -7.833 27.974 1.00 52.47 101 TYR A N 1
ATOM 803 C CA . TYR A 1 101 ? -33.869 -7.166 28.914 1.00 52.47 101 TYR A CA 1
ATOM 804 C C . TYR A 1 101 ? -34.877 -6.304 28.155 1.00 52.47 101 TYR A C 1
ATOM 806 O O . TYR A 1 101 ? -35.985 -6.102 28.697 1.00 52.47 101 TYR A O 1
#

pLDDT: mean 77.65, std 18.17, range [39.16, 97.25]

Foldseek 3Di:
DDDDDPDPDPDDDDDDPPPPDPVDDPPPVDDDQDPDAAEPVNQQPDPPDPPRHGPVVSVVVNVVSVHHHPPVNVVVVVVVVVVVVVVVVVVVVVVVVVVVD

Secondary structure (DSSP, 8-state):
---------------------TTS-S-TTSPPPPSSPB-HHHHBS-TT-SS--B-HHHHHHHHHTTPPBPHHHHHHHHHHHHHHHHHHHHHHHHHHHHH--

Sequence (101 aa):
MTSKENICDTDLSATTKLKNSTKERVCKTVSEPPAHHLDIEDLLSNPSDSKDKSNLDVLTQHILLEGRLTEQAARRIIETGKKFYFFQENKNIQKEKKTIY

Radius of gyration: 24.79 Å; chains: 1; bounding box: 57×50×70 Å